Protein AF-A0A956F0C4-F1 (afdb_monomer_lite)

pLDDT: mean 91.82, std 9.09, range [53.78, 98.38]

Sequence (147 aa):
MTTYQSTLAEDAAADLKSLSEANLAYAAAFPGDLPTRQPVHTIYGGAQLFKAETGQRLGQLALRALDDFGPDAFSFARAVGMEGAQELPTTLDTQAPLVARFKADPKAFEGEHRAAWLALTVYERVRAKLEREAVEDMRIDFEDGFG

Secondary structure (DSSP, 8-state):
-PPP---HHHHTHHHHHHHHHHHHHHHHH---S-SSPPPS-EEEEEGGG--TTHHHHHHHHHHHHHHHH-SSHHHHHHHTT-TTGGGS--SHHHHHHHHHHHHH-HHHHHHH-HHHHHHHHHHHHHHHHHHHHS-SEEEEESSTT--

Radius of gyration: 26.47 Å; chains: 1; bounding box: 70×63×54 Å

Structure (mmCIF, N/CA/C/O backbone):
data_AF-A0A956F0C4-F1
#
_entry.id   AF-A0A956F0C4-F1
#
loop_
_atom_site.group_PDB
_atom_site.id
_atom_site.type_symbol
_atom_site.label_atom_id
_atom_site.label_alt_id
_atom_site.label_comp_id
_atom_site.label_asym_id
_atom_site.label_entity_id
_atom_site.label_seq_id
_atom_site.pdbx_PDB_ins_code
_atom_site.Cartn_x
_atom_site.Cartn_y
_atom_site.Cartn_z
_atom_site.occupancy
_atom_site.B_iso_or_equiv
_atom_site.auth_seq_id
_atom_site.auth_comp_id
_atom_site.auth_asym_id
_atom_site.auth_atom_id
_atom_site.pdbx_PDB_model_num
ATOM 1 N N . MET A 1 1 ? 48.517 40.578 -18.035 1.00 55.22 1 MET A N 1
ATOM 2 C CA . MET A 1 1 ? 47.552 39.636 -17.435 1.00 55.22 1 MET A CA 1
ATOM 3 C C . MET A 1 1 ? 47.156 38.685 -18.554 1.00 55.22 1 MET A C 1
ATOM 5 O O . MET A 1 1 ? 46.552 39.144 -19.511 1.00 55.22 1 MET A O 1
ATOM 9 N N . THR A 1 2 ? 47.650 37.446 -18.542 1.00 59.12 2 THR A N 1
ATOM 10 C CA . THR A 1 2 ? 47.422 36.489 -19.640 1.00 59.12 2 THR A CA 1
ATOM 11 C C . THR A 1 2 ? 46.075 35.818 -19.430 1.00 59.12 2 THR A C 1
ATOM 13 O O . THR A 1 2 ? 45.870 35.163 -18.411 1.00 59.12 2 THR A O 1
ATOM 16 N N . THR A 1 3 ? 45.157 36.006 -20.370 1.00 65.31 3 THR A N 1
ATOM 17 C CA . THR A 1 3 ? 43.849 35.352 -20.351 1.00 65.31 3 THR A CA 1
ATOM 18 C C . THR A 1 3 ? 43.981 34.001 -21.042 1.00 65.31 3 THR A C 1
ATOM 20 O O . THR A 1 3 ? 44.350 33.950 -22.212 1.00 65.31 3 THR A O 1
ATOM 23 N N . TYR A 1 4 ? 43.703 32.910 -20.330 1.00 74.38 4 TYR A N 1
ATOM 24 C CA . TYR A 1 4 ? 43.587 31.588 -20.940 1.00 74.38 4 TYR A CA 1
ATOM 25 C C . TYR A 1 4 ? 42.173 31.419 -21.491 1.00 74.38 4 TYR A C 1
ATOM 27 O O . TYR A 1 4 ? 41.199 31.613 -20.763 1.00 74.38 4 TYR A O 1
ATOM 35 N N . GLN A 1 5 ? 42.067 31.069 -22.771 1.00 72.94 5 GLN A N 1
ATOM 36 C CA . GLN A 1 5 ? 40.820 30.609 -23.375 1.00 72.94 5 GLN A CA 1
ATOM 37 C C . GLN A 1 5 ? 40.896 29.095 -23.560 1.00 72.94 5 GLN A C 1
ATOM 39 O O . GLN A 1 5 ? 41.924 28.571 -23.981 1.00 72.94 5 GLN A O 1
ATOM 44 N N . SER A 1 6 ? 39.830 28.401 -23.170 1.00 80.12 6 SER A N 1
ATOM 45 C CA . SER A 1 6 ? 39.718 26.950 -23.318 1.00 80.12 6 SER A CA 1
ATOM 46 C C . SER A 1 6 ? 39.262 26.612 -24.733 1.00 80.12 6 SER A C 1
ATOM 48 O O . SER A 1 6 ? 38.230 27.122 -25.160 1.00 80.12 6 SER A O 1
ATOM 50 N N . THR A 1 7 ? 39.990 25.723 -25.409 1.00 84.62 7 THR A N 1
ATOM 51 C CA . THR A 1 7 ? 39.621 25.160 -26.722 1.00 84.62 7 THR A CA 1
ATOM 52 C C . THR A 1 7 ? 38.766 23.900 -26.601 1.00 84.62 7 THR A C 1
ATOM 54 O O . THR A 1 7 ? 38.296 23.372 -27.599 1.00 84.62 7 THR A O 1
ATOM 57 N N . LEU A 1 8 ? 38.504 23.419 -25.379 1.00 83.94 8 LEU A N 1
ATOM 58 C CA . LEU A 1 8 ? 37.848 22.130 -25.126 1.00 83.94 8 LEU A CA 1
ATOM 59 C C . LEU A 1 8 ? 36.499 21.977 -25.851 1.00 83.94 8 LEU A C 1
ATOM 61 O O . LEU A 1 8 ? 36.155 20.886 -26.292 1.00 83.94 8 LEU A O 1
ATOM 65 N N . ALA A 1 9 ? 35.730 23.062 -25.970 1.00 81.75 9 ALA A N 1
ATOM 66 C CA . ALA A 1 9 ? 34.444 23.045 -26.664 1.00 81.75 9 ALA A CA 1
ATOM 67 C C . ALA A 1 9 ? 34.592 22.917 -28.191 1.00 81.75 9 ALA A C 1
ATOM 69 O O . ALA A 1 9 ? 33.746 22.306 -28.839 1.00 81.75 9 ALA A O 1
ATOM 70 N N . GLU A 1 10 ? 35.657 23.485 -28.754 1.00 87.31 10 GLU A N 1
ATOM 71 C CA . GLU A 1 10 ? 35.972 23.425 -30.184 1.00 87.31 10 GLU A CA 1
ATOM 72 C C . GLU A 1 10 ? 36.560 22.056 -30.533 1.00 87.31 10 GLU A C 1
ATOM 74 O O . GLU A 1 10 ? 36.111 21.415 -31.482 1.00 87.31 10 GLU A O 1
ATOM 79 N N . ASP A 1 11 ? 37.482 21.569 -29.700 1.00 91.44 11 ASP A N 1
ATOM 80 C CA . ASP A 1 11 ? 38.131 20.267 -29.855 1.00 91.44 11 ASP A CA 1
ATOM 81 C C . ASP A 1 11 ? 37.117 19.112 -29.759 1.00 91.44 11 ASP A C 1
ATOM 83 O O . ASP A 1 11 ? 37.209 18.141 -30.505 1.00 91.44 11 ASP A O 1
ATOM 87 N N . ALA A 1 12 ? 36.100 19.238 -28.896 1.00 92.38 12 ALA A N 1
ATOM 88 C CA . ALA A 1 12 ? 35.050 18.232 -28.714 1.00 92.38 12 ALA A CA 1
ATOM 89 C C . ALA A 1 12 ? 33.817 18.429 -29.622 1.00 92.38 12 ALA A C 1
ATOM 91 O O . ALA A 1 12 ? 32.836 17.695 -29.490 1.00 92.38 12 ALA A O 1
ATOM 92 N N . ALA A 1 13 ? 33.811 19.409 -30.534 1.00 92.12 13 ALA A N 1
ATOM 93 C CA . ALA A 1 13 ? 32.606 19.780 -31.285 1.00 92.12 13 ALA A CA 1
ATOM 94 C C . ALA A 1 13 ? 32.040 18.630 -32.140 1.00 92.12 13 ALA A C 1
ATOM 96 O O . ALA A 1 13 ? 30.822 18.445 -32.216 1.00 92.12 13 ALA A O 1
ATOM 97 N N . ALA A 1 14 ? 32.915 17.837 -32.768 1.00 93.31 14 ALA A N 1
ATOM 98 C CA . ALA A 1 14 ? 32.509 16.682 -33.568 1.00 93.31 14 ALA A CA 1
ATOM 99 C C . ALA A 1 14 ? 31.898 15.570 -32.696 1.00 93.31 14 ALA A C 1
ATOM 101 O O . ALA A 1 14 ? 30.842 15.030 -33.039 1.00 93.31 14 ALA A O 1
ATOM 102 N N . ASP A 1 15 ? 32.508 15.293 -31.542 1.00 95.31 15 ASP A N 1
ATOM 103 C CA . ASP A 1 15 ? 32.025 14.291 -30.590 1.00 95.31 15 ASP A CA 1
ATOM 104 C C . ASP A 1 15 ? 30.684 14.706 -29.977 1.00 95.31 15 ASP A C 1
ATOM 106 O O . ASP A 1 15 ? 29.756 13.903 -29.908 1.00 95.31 15 ASP A O 1
ATOM 110 N N . LEU A 1 16 ? 30.530 15.983 -29.611 1.00 94.62 16 LEU A N 1
ATOM 111 C CA . LEU A 1 16 ? 29.271 16.533 -29.102 1.00 94.62 16 LEU A CA 1
ATOM 112 C C . LEU A 1 16 ? 28.151 16.467 -30.146 1.00 94.62 16 LEU A C 1
ATOM 114 O O . LEU A 1 16 ? 27.003 16.191 -29.793 1.00 94.62 16 LEU A O 1
ATOM 118 N N . LYS A 1 17 ? 28.466 16.674 -31.432 1.00 95.88 17 LYS A N 1
ATOM 119 C CA . LYS A 1 17 ? 27.498 16.507 -32.525 1.00 95.88 17 LYS A CA 1
ATOM 120 C C . LYS A 1 17 ? 27.058 15.049 -32.654 1.00 95.88 17 LYS A C 1
ATOM 122 O O . LYS A 1 17 ? 25.858 14.788 -32.672 1.00 95.88 17 LYS A O 1
ATOM 127 N N . SER A 1 18 ? 28.007 14.114 -32.681 1.00 97.06 18 SER A N 1
ATOM 128 C CA . SER A 1 18 ? 27.710 12.677 -32.743 1.00 97.06 18 SER A CA 1
ATOM 129 C C . SER A 1 18 ? 26.895 12.210 -31.531 1.00 97.06 18 SER A C 1
ATOM 131 O O . SER A 1 18 ? 25.936 11.455 -31.677 1.00 97.06 18 SER A O 1
ATOM 133 N N . LEU A 1 19 ? 27.245 12.679 -30.330 1.00 95.88 19 LEU A N 1
ATOM 134 C CA . LEU A 1 19 ? 26.519 12.372 -29.101 1.00 95.88 19 LEU A CA 1
ATOM 135 C C . LEU A 1 19 ? 25.100 12.952 -29.123 1.00 95.88 19 LEU A C 1
ATOM 137 O O . LEU A 1 19 ? 24.162 12.278 -28.711 1.00 95.88 19 LEU A O 1
ATOM 141 N N . SER A 1 20 ? 24.927 14.177 -29.623 1.00 96.62 20 SER A N 1
ATOM 142 C CA . SER A 1 20 ? 23.611 14.808 -29.770 1.00 96.62 20 SER A CA 1
ATOM 143 C C . SER A 1 20 ? 22.704 14.009 -30.709 1.00 96.62 20 SER A C 1
ATOM 145 O O . SER A 1 20 ? 21.564 13.712 -30.357 1.00 96.62 20 SER A O 1
ATOM 147 N N . GLU A 1 21 ? 23.219 13.582 -31.865 1.00 97.88 21 GLU A N 1
ATOM 148 C CA . GLU A 1 21 ? 22.478 12.745 -32.817 1.00 97.88 21 GLU A CA 1
ATOM 149 C C . GLU A 1 21 ? 22.067 11.400 -32.192 1.00 97.88 21 GLU A C 1
ATOM 151 O O . GLU A 1 21 ? 20.902 11.005 -32.289 1.00 97.88 21 GLU A O 1
ATOM 156 N N . ALA A 1 22 ? 22.986 10.734 -31.483 1.00 96.88 22 ALA A N 1
ATOM 157 C CA . ALA A 1 22 ? 22.701 9.488 -30.770 1.00 96.88 22 ALA A CA 1
ATOM 158 C C . ALA A 1 22 ? 21.668 9.675 -29.642 1.00 96.88 22 ALA A C 1
ATOM 160 O O . ALA A 1 22 ? 20.740 8.876 -29.517 1.00 96.88 22 ALA A O 1
ATOM 161 N N . ASN A 1 23 ? 21.779 10.751 -28.858 1.00 96.00 23 ASN A N 1
ATOM 162 C CA . ASN A 1 23 ? 20.840 11.067 -27.781 1.00 96.00 23 ASN A CA 1
ATOM 163 C C . ASN A 1 23 ? 19.438 11.378 -28.314 1.00 96.00 23 ASN A C 1
ATOM 165 O O . ASN A 1 23 ? 18.458 10.946 -27.715 1.00 96.00 23 ASN A O 1
ATOM 169 N N . LEU A 1 24 ? 19.324 12.092 -29.438 1.00 96.44 24 LEU A N 1
ATOM 170 C CA . LEU A 1 24 ? 18.033 12.365 -30.077 1.00 96.44 24 LEU A CA 1
ATOM 171 C C . LEU A 1 24 ? 17.383 11.080 -30.601 1.00 96.44 24 LEU A C 1
ATOM 173 O O . LEU A 1 24 ? 16.186 10.879 -30.400 1.00 96.44 24 LEU A O 1
ATOM 177 N N . ALA A 1 25 ? 18.164 10.191 -31.223 1.00 96.19 25 ALA A N 1
ATOM 178 C CA . ALA A 1 25 ? 17.671 8.888 -31.668 1.00 96.19 25 ALA A CA 1
ATOM 179 C C . ALA A 1 25 ? 17.212 8.019 -30.485 1.00 96.19 25 ALA A C 1
ATOM 181 O O . ALA A 1 25 ? 16.139 7.416 -30.538 1.00 96.19 25 ALA A O 1
ATOM 182 N N . TYR A 1 26 ? 17.985 8.005 -29.395 1.00 94.19 26 TYR A N 1
ATOM 183 C CA . TYR A 1 26 ? 17.619 7.317 -28.160 1.00 94.19 26 TYR A CA 1
ATOM 184 C C . TYR A 1 26 ? 16.339 7.895 -27.545 1.00 94.19 26 TYR A C 1
ATOM 186 O O . TYR A 1 26 ? 15.413 7.145 -27.259 1.00 94.19 26 TYR A O 1
ATOM 194 N N . ALA A 1 27 ? 16.238 9.218 -27.401 1.00 92.88 27 ALA A N 1
ATOM 195 C CA . ALA A 1 27 ? 15.063 9.879 -26.833 1.00 92.88 27 ALA A CA 1
ATOM 196 C C . ALA A 1 27 ? 13.793 9.649 -27.669 1.00 92.88 27 ALA A C 1
ATOM 198 O O . ALA A 1 27 ? 12.703 9.544 -27.116 1.00 92.88 27 ALA A O 1
ATOM 199 N N . ALA A 1 28 ? 13.921 9.531 -28.994 1.00 92.56 28 ALA A N 1
ATOM 200 C CA . ALA A 1 28 ? 12.800 9.184 -29.862 1.00 92.56 28 ALA A CA 1
ATOM 201 C C . ALA A 1 28 ? 12.326 7.731 -29.664 1.00 92.56 28 ALA A C 1
ATOM 203 O O . ALA A 1 28 ? 11.125 7.470 -29.710 1.00 92.56 28 ALA A O 1
ATOM 204 N N . ALA A 1 29 ? 13.252 6.792 -29.436 1.00 92.06 29 ALA A N 1
ATOM 205 C CA . ALA A 1 29 ? 12.932 5.387 -29.172 1.00 92.06 29 ALA A CA 1
ATOM 206 C C . ALA A 1 29 ? 12.435 5.146 -27.733 1.00 92.06 29 ALA A C 1
ATOM 208 O O . ALA A 1 29 ? 11.605 4.267 -27.505 1.00 92.06 29 ALA A O 1
ATOM 209 N N . PHE A 1 30 ? 12.919 5.943 -26.778 1.00 87.06 30 PHE A N 1
ATOM 210 C CA . PHE A 1 30 ? 12.620 5.854 -25.351 1.00 87.06 30 PHE A CA 1
ATOM 211 C C . PHE A 1 30 ? 12.161 7.227 -24.834 1.00 87.06 30 PHE A C 1
ATOM 213 O O . PHE A 1 30 ? 12.929 7.913 -24.155 1.00 87.06 30 PHE A O 1
ATOM 220 N N . PRO A 1 31 ? 10.914 7.647 -25.127 1.00 86.00 31 PRO A N 1
ATOM 221 C CA . PRO A 1 31 ? 10.397 8.985 -24.806 1.00 86.00 31 PRO A CA 1
ATOM 222 C C . PRO A 1 31 ? 10.222 9.267 -23.300 1.00 86.00 31 PRO A C 1
ATOM 224 O O . PRO A 1 31 ? 9.629 10.276 -22.924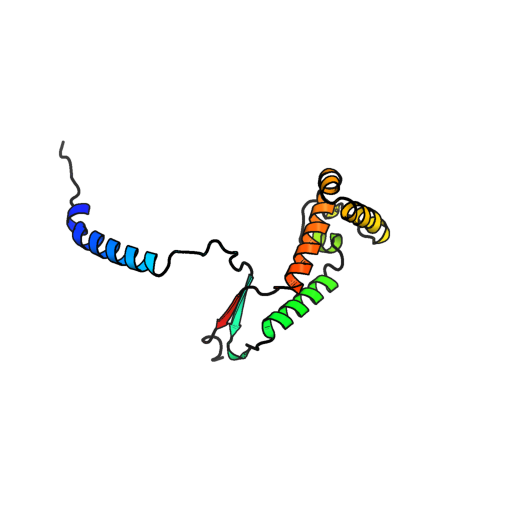 1.00 86.00 31 PRO A O 1
ATOM 227 N N . GLY A 1 32 ? 10.750 8.398 -22.437 1.00 82.38 32 GLY A N 1
ATOM 228 C CA . GLY A 1 32 ? 10.569 8.426 -20.994 1.00 82.38 32 GLY A CA 1
ATOM 229 C C . GLY A 1 32 ? 9.297 7.710 -20.553 1.00 82.38 32 GLY A C 1
ATOM 230 O O . GLY A 1 32 ? 8.654 6.991 -21.323 1.00 82.38 32 GLY A O 1
ATOM 231 N N . ASP A 1 33 ? 8.957 7.899 -19.283 1.00 80.81 33 ASP A N 1
ATOM 232 C CA . ASP A 1 33 ? 7.803 7.250 -18.679 1.00 80.81 33 ASP A CA 1
ATOM 233 C C . ASP A 1 33 ? 6.499 7.768 -19.286 1.00 80.81 33 ASP A C 1
ATOM 235 O O . ASP A 1 33 ? 6.290 8.969 -19.481 1.00 80.81 33 ASP A O 1
ATOM 239 N N . LEU A 1 34 ? 5.579 6.841 -19.547 1.00 79.25 34 LEU A N 1
ATOM 240 C CA . LEU A 1 34 ? 4.220 7.206 -19.917 1.00 79.25 34 LEU A CA 1
ATOM 241 C C . LEU A 1 34 ? 3.572 7.990 -18.764 1.00 79.25 34 LEU A C 1
ATOM 243 O O . LEU A 1 34 ? 3.762 7.623 -17.602 1.00 79.25 34 LEU A O 1
ATOM 247 N N . PRO A 1 35 ? 2.722 8.994 -19.059 1.00 81.88 35 PRO A N 1
ATOM 248 C CA . PRO A 1 35 ? 1.986 9.745 -18.037 1.00 81.88 35 PRO A CA 1
ATOM 249 C C . PRO A 1 35 ? 0.922 8.893 -17.325 1.00 81.88 35 PRO A C 1
ATOM 251 O O . PRO A 1 35 ? 0.221 9.371 -16.434 1.00 81.88 35 PRO A O 1
ATOM 254 N N . THR A 1 36 ? 0.751 7.639 -17.746 1.00 83.81 36 THR A N 1
ATOM 255 C CA . THR A 1 36 ? -0.100 6.664 -17.079 1.00 83.81 36 THR A CA 1
ATOM 256 C C . THR A 1 36 ? 0.503 6.240 -15.746 1.00 83.81 36 THR A C 1
ATOM 258 O O . THR A 1 36 ? 1.698 6.383 -15.497 1.00 83.81 36 THR A O 1
ATOM 261 N N . ARG A 1 37 ? -0.336 5.666 -14.882 1.00 82.62 37 ARG A N 1
ATOM 262 C CA . ARG A 1 37 ? 0.108 5.102 -13.609 1.00 82.62 37 ARG A CA 1
ATOM 263 C C . ARG A 1 37 ? 1.229 4.080 -13.843 1.00 82.62 37 ARG A C 1
ATOM 265 O O . ARG A 1 37 ? 1.026 3.117 -14.575 1.00 82.62 37 ARG A O 1
ATOM 272 N N . GLN A 1 38 ? 2.369 4.305 -13.199 1.00 85.12 38 GLN A N 1
ATOM 273 C CA . GLN A 1 38 ? 3.493 3.371 -13.169 1.00 85.12 38 GLN A CA 1
ATOM 274 C C . GLN A 1 38 ? 3.340 2.386 -12.001 1.00 85.12 38 GLN A C 1
ATOM 276 O O . GLN A 1 38 ? 2.729 2.748 -10.984 1.00 85.12 38 GLN A O 1
ATOM 281 N N . PRO A 1 39 ? 3.867 1.155 -12.128 1.00 86.12 39 PRO A N 1
ATOM 282 C CA . PRO A 1 39 ? 3.807 0.176 -11.060 1.00 86.12 39 PRO A CA 1
ATOM 283 C C . PRO A 1 39 ? 4.628 0.641 -9.855 1.00 86.12 39 PRO A C 1
ATOM 285 O O . PRO A 1 39 ? 5.807 0.963 -9.973 1.00 86.12 39 PRO A O 1
ATOM 288 N N . VAL A 1 40 ? 4.002 0.670 -8.681 1.00 86.81 40 VAL A N 1
ATOM 289 C CA . VAL A 1 40 ? 4.682 0.973 -7.409 1.00 86.81 40 VAL A CA 1
ATOM 290 C C . VAL A 1 40 ? 5.163 -0.312 -6.735 1.00 86.81 40 VAL A C 1
ATOM 292 O O . VAL A 1 40 ? 6.170 -0.312 -6.032 1.00 86.81 40 VAL A O 1
ATOM 295 N N . HIS A 1 41 ? 4.447 -1.418 -6.952 1.00 90.50 41 HIS A N 1
ATOM 296 C CA . HIS A 1 41 ? 4.772 -2.726 -6.396 1.00 90.50 41 HIS A CA 1
ATOM 297 C C . HIS A 1 41 ? 5.225 -3.677 -7.507 1.00 90.50 41 HIS A C 1
ATOM 299 O O . HIS A 1 41 ? 4.394 -4.230 -8.236 1.00 90.50 41 HIS A O 1
ATOM 305 N N . THR A 1 42 ? 6.539 -3.881 -7.596 1.00 91.12 42 THR A N 1
ATOM 306 C CA . THR A 1 42 ? 7.169 -4.840 -8.509 1.00 91.12 42 THR A CA 1
ATOM 307 C C . THR A 1 42 ? 7.692 -6.044 -7.732 1.00 91.12 42 THR A C 1
ATOM 309 O O . THR A 1 42 ? 8.407 -5.880 -6.743 1.00 91.12 42 THR A O 1
ATOM 312 N N . ILE A 1 43 ? 7.384 -7.253 -8.201 1.00 91.38 43 ILE A N 1
ATOM 313 C CA . ILE A 1 43 ? 7.910 -8.509 -7.652 1.00 91.38 43 ILE A CA 1
ATOM 314 C C . ILE A 1 43 ? 8.853 -9.145 -8.663 1.00 91.38 43 ILE A C 1
ATOM 316 O O . ILE A 1 43 ? 8.497 -9.298 -9.828 1.00 91.38 43 ILE A O 1
ATOM 320 N N . TYR A 1 44 ? 10.024 -9.563 -8.192 1.00 90.81 44 TYR A N 1
ATOM 321 C CA . TYR A 1 44 ? 10.949 -10.402 -8.946 1.00 90.81 44 TYR A CA 1
ATOM 322 C C . TYR A 1 44 ? 10.817 -11.850 -8.483 1.00 90.81 44 TYR A C 1
ATOM 324 O O . TYR A 1 44 ? 10.705 -12.113 -7.284 1.00 90.81 44 TYR A O 1
ATOM 332 N N . GLY A 1 45 ? 10.822 -12.789 -9.424 1.00 89.25 45 GLY A N 1
ATOM 333 C CA . GLY A 1 45 ? 10.831 -14.212 -9.107 1.00 89.25 45 GLY A CA 1
ATOM 334 C C . GLY A 1 45 ? 11.422 -15.053 -10.230 1.00 89.25 45 GLY A C 1
ATOM 335 O O . GLY A 1 45 ? 11.255 -14.726 -11.405 1.00 89.25 45 GLY A O 1
ATOM 336 N N . GLY A 1 46 ? 12.083 -16.150 -9.856 1.00 90.50 46 GLY A N 1
ATOM 337 C CA . GLY A 1 46 ? 12.702 -17.075 -10.801 1.00 90.50 46 GLY A CA 1
ATOM 338 C C . GLY A 1 46 ? 11.698 -17.715 -11.766 1.00 90.50 46 GLY A C 1
ATOM 339 O O . GLY A 1 46 ? 10.571 -18.066 -11.389 1.00 90.50 46 GLY A O 1
ATOM 340 N N . ALA A 1 47 ? 12.115 -17.905 -13.016 1.00 89.81 47 ALA A N 1
ATOM 341 C CA . ALA A 1 47 ? 11.307 -18.470 -14.096 1.00 89.81 47 ALA A CA 1
ATOM 342 C C . ALA A 1 47 ? 10.725 -19.855 -13.765 1.00 89.81 47 ALA A C 1
ATOM 344 O O . ALA A 1 47 ? 9.591 -20.156 -14.135 1.00 89.81 47 ALA A O 1
ATOM 345 N N . GLN A 1 48 ? 11.449 -20.674 -13.003 1.00 89.56 48 GLN A N 1
ATOM 346 C CA . GLN A 1 48 ? 11.028 -21.994 -12.523 1.00 89.56 48 GLN A CA 1
ATOM 347 C C . GLN A 1 48 ? 9.849 -21.951 -11.537 1.00 89.56 48 GLN A C 1
ATOM 349 O O . GLN A 1 48 ? 9.146 -22.949 -11.371 1.00 89.56 48 GLN A O 1
ATOM 354 N N . LEU A 1 49 ? 9.629 -20.814 -10.869 1.00 87.94 49 LEU A N 1
ATOM 355 C CA . LEU A 1 49 ? 8.543 -20.623 -9.903 1.00 87.94 49 LEU A CA 1
ATOM 356 C C . LEU A 1 49 ? 7.317 -19.942 -10.518 1.00 87.94 49 LEU A C 1
ATOM 358 O O . LEU A 1 49 ? 6.241 -19.946 -9.909 1.00 87.94 49 LEU A O 1
ATOM 362 N N . PHE A 1 50 ? 7.459 -19.356 -11.709 1.00 90.31 50 PHE A N 1
ATOM 363 C CA . PHE A 1 50 ? 6.383 -18.624 -12.358 1.00 90.31 50 PHE A CA 1
ATOM 364 C C . PHE A 1 50 ? 5.222 -19.551 -12.748 1.00 90.31 50 PHE A C 1
ATOM 366 O O . PHE A 1 50 ? 5.392 -20.620 -13.336 1.00 90.31 50 PHE A O 1
ATOM 373 N N . LYS A 1 51 ? 4.007 -19.102 -12.430 1.00 92.88 51 LYS A N 1
ATOM 374 C CA . LYS A 1 51 ? 2.738 -19.679 -12.874 1.00 92.88 51 LYS A CA 1
ATOM 375 C C . LYS A 1 51 ? 1.816 -18.536 -13.272 1.00 92.88 51 LYS A C 1
ATOM 377 O O . LYS A 1 51 ? 1.909 -17.444 -12.709 1.00 92.88 51 LYS A O 1
ATOM 382 N N . ALA A 1 52 ? 0.888 -18.801 -14.189 1.00 92.44 52 ALA A N 1
ATOM 383 C CA . ALA A 1 52 ? -0.076 -17.796 -14.638 1.00 92.44 52 ALA A CA 1
ATOM 384 C C . ALA A 1 52 ? -0.887 -17.206 -13.465 1.00 92.44 52 ALA A C 1
ATOM 386 O O . ALA A 1 52 ? -1.236 -16.029 -13.476 1.00 92.44 52 ALA A O 1
ATOM 387 N N . GLU A 1 53 ? -1.128 -17.994 -12.413 1.00 93.94 53 GLU A N 1
ATOM 388 C CA . GLU A 1 53 ? -1.907 -17.590 -11.240 1.00 93.94 53 GLU A CA 1
ATOM 389 C C . GLU A 1 53 ? -1.065 -16.976 -10.107 1.00 93.94 53 GLU A C 1
ATOM 391 O O . GLU A 1 53 ? -1.617 -16.666 -9.048 1.00 93.94 53 GLU A O 1
ATOM 396 N N . THR A 1 54 ? 0.256 -16.809 -10.269 1.00 92.69 54 THR A N 1
ATOM 397 C CA . THR A 1 54 ? 1.141 -16.338 -9.184 1.00 92.69 54 THR A CA 1
ATOM 398 C C . THR A 1 54 ? 0.673 -15.001 -8.604 1.00 92.69 54 THR A C 1
ATOM 400 O O . THR A 1 54 ? 0.540 -14.890 -7.385 1.00 92.69 54 THR A O 1
ATOM 403 N N . GLY A 1 55 ? 0.319 -14.024 -9.448 1.00 92.69 55 GLY A N 1
ATOM 404 C CA . GLY A 1 55 ? -0.192 -12.726 -8.986 1.00 92.69 55 GLY A CA 1
ATOM 405 C C . GLY A 1 55 ? -1.470 -12.849 -8.147 1.00 92.69 55 GLY A C 1
ATOM 406 O O . GLY A 1 55 ? -1.559 -12.278 -7.060 1.00 92.69 55 GLY A O 1
ATOM 407 N N . GLN A 1 56 ? -2.430 -13.671 -8.590 1.00 93.00 56 GLN A N 1
ATOM 408 C CA . GLN A 1 56 ? -3.672 -13.916 -7.846 1.00 93.00 56 GLN A CA 1
ATOM 409 C C . GLN A 1 56 ? -3.397 -14.577 -6.488 1.00 93.00 56 GLN A C 1
ATOM 411 O O . GLN A 1 56 ? -3.974 -14.184 -5.473 1.00 93.00 56 GLN A O 1
ATOM 416 N N . ARG A 1 57 ? -2.507 -15.575 -6.448 1.00 94.62 57 ARG A N 1
ATOM 417 C CA . ARG A 1 57 ? -2.151 -16.285 -5.208 1.00 94.62 57 ARG A CA 1
ATOM 418 C C . ARG A 1 57 ? -1.461 -15.374 -4.201 1.00 94.62 57 ARG A C 1
ATOM 420 O O . ARG A 1 57 ? -1.762 -15.464 -3.012 1.00 94.62 57 ARG A O 1
ATOM 427 N N . LEU A 1 58 ? -0.574 -14.496 -4.667 1.00 95.62 58 LEU A N 1
ATOM 428 C CA . LEU A 1 58 ? 0.078 -13.496 -3.822 1.00 95.62 58 LEU A CA 1
ATOM 429 C C . LEU A 1 58 ? -0.940 -12.498 -3.263 1.00 95.62 58 LEU A C 1
ATOM 431 O O . LEU A 1 58 ? -0.909 -12.221 -2.067 1.00 95.62 58 LEU A O 1
ATOM 435 N N . GLY A 1 59 ? -1.910 -12.054 -4.070 1.00 96.12 59 GLY A N 1
ATOM 436 C CA . GLY A 1 59 ? -3.014 -11.219 -3.586 1.00 96.12 59 GLY A CA 1
ATOM 437 C C . GLY A 1 59 ? -3.856 -11.896 -2.503 1.00 96.12 59 GLY A C 1
ATOM 438 O O . GLY A 1 59 ? -4.113 -11.306 -1.457 1.00 96.12 59 GLY A O 1
ATOM 439 N N . GLN A 1 60 ? -4.211 -13.171 -2.687 1.00 97.56 60 GLN A N 1
ATOM 440 C CA . GLN A 1 60 ? -4.926 -13.947 -1.664 1.00 97.56 60 GLN A CA 1
ATOM 441 C C . GLN A 1 60 ? -4.114 -14.110 -0.374 1.00 97.56 60 GLN A C 1
ATOM 443 O O . GLN A 1 60 ? -4.681 -14.084 0.716 1.00 97.56 60 GLN A O 1
ATOM 448 N N . LEU A 1 61 ? -2.796 -14.302 -0.480 1.00 97.38 61 LEU A N 1
ATOM 449 C CA . LEU A 1 61 ? -1.922 -14.385 0.688 1.00 97.38 61 LEU A CA 1
ATOM 450 C C . LEU A 1 61 ? -1.841 -13.042 1.422 1.00 97.38 61 LEU A C 1
ATOM 452 O O . LEU A 1 61 ? -1.929 -13.024 2.645 1.00 97.38 61 LEU A O 1
ATOM 456 N N . ALA A 1 62 ? -1.736 -11.936 0.684 1.00 97.25 62 ALA A N 1
ATOM 457 C CA . ALA A 1 62 ? -1.722 -10.594 1.253 1.00 97.25 62 ALA A CA 1
ATOM 458 C C . ALA A 1 62 ? -3.047 -10.248 1.950 1.00 97.25 62 ALA A C 1
ATOM 460 O O . ALA A 1 62 ? -3.028 -9.684 3.039 1.00 97.25 62 ALA A O 1
ATOM 461 N N . LEU A 1 63 ? -4.190 -10.631 1.370 1.00 98.25 63 LEU A N 1
ATOM 462 C CA . LEU A 1 63 ? -5.500 -10.459 2.005 1.00 98.25 63 LEU A CA 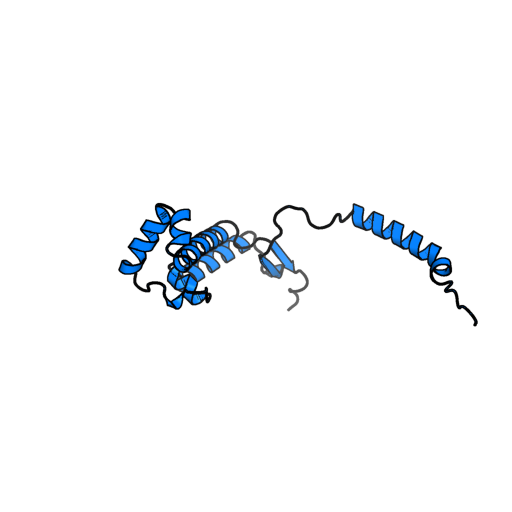1
ATOM 463 C C . LEU A 1 63 ? -5.620 -11.261 3.301 1.00 98.25 63 LEU A C 1
ATOM 465 O O . LEU A 1 63 ? -6.061 -10.708 4.299 1.00 98.25 63 LEU A O 1
ATOM 469 N N . ARG A 1 64 ? -5.161 -12.521 3.318 1.00 98.38 64 ARG A N 1
ATOM 470 C CA . ARG A 1 64 ? -5.120 -13.316 4.556 1.00 98.38 64 ARG A CA 1
ATOM 471 C C . ARG A 1 64 ? -4.254 -12.655 5.626 1.00 98.38 64 ARG A C 1
ATOM 473 O O . ARG A 1 64 ? -4.694 -12.527 6.756 1.00 98.38 64 ARG A O 1
ATOM 480 N N . ALA A 1 65 ? -3.066 -12.173 5.259 1.00 97.38 65 ALA A N 1
ATOM 481 C CA . ALA A 1 65 ? -2.208 -11.452 6.195 1.00 97.38 65 ALA A CA 1
ATOM 482 C C . ALA A 1 65 ? -2.880 -10.169 6.722 1.00 97.38 65 ALA A C 1
ATOM 484 O O . ALA A 1 65 ? -2.771 -9.859 7.905 1.00 97.38 65 ALA A O 1
ATOM 485 N N . LEU A 1 66 ? -3.600 -9.433 5.868 1.00 98.12 66 LEU A N 1
ATOM 486 C CA . LEU A 1 66 ? -4.372 -8.270 6.301 1.00 98.12 66 LEU A CA 1
ATOM 487 C C . LEU A 1 66 ? -5.486 -8.669 7.276 1.00 98.12 66 LEU A C 1
ATOM 489 O O . LEU A 1 66 ? -5.622 -8.029 8.309 1.00 98.12 66 LEU A O 1
ATOM 493 N N . ASP A 1 67 ? -6.241 -9.727 6.985 1.00 97.75 67 ASP A N 1
ATOM 494 C CA . ASP A 1 67 ? -7.315 -10.209 7.857 1.00 97.75 67 ASP A CA 1
ATOM 495 C C . ASP A 1 67 ? -6.771 -10.711 9.215 1.00 97.75 67 ASP A C 1
ATOM 497 O O . ASP A 1 67 ? -7.375 -10.439 10.251 1.00 97.75 67 ASP A O 1
ATOM 501 N N . ASP A 1 68 ? -5.612 -11.379 9.231 1.00 97.25 68 ASP A N 1
ATOM 502 C CA . ASP A 1 68 ? -4.998 -11.929 10.448 1.00 97.25 68 ASP A CA 1
ATOM 503 C C . ASP A 1 68 ? -4.405 -10.840 11.361 1.00 97.25 68 ASP A C 1
ATOM 505 O O . ASP A 1 68 ? -4.511 -10.922 12.587 1.00 97.25 68 ASP A O 1
ATOM 509 N N . PHE A 1 69 ? -3.766 -9.817 10.780 1.00 96.12 69 PHE A N 1
ATOM 510 C CA . PHE A 1 69 ? -2.973 -8.833 11.535 1.00 96.12 69 PHE A CA 1
ATOM 511 C C . PHE A 1 69 ? -3.563 -7.416 11.559 1.00 96.12 69 PHE A C 1
ATOM 513 O O . PHE A 1 69 ? -3.160 -6.589 12.376 1.00 96.12 69 PHE A O 1
ATOM 520 N N . GLY A 1 70 ? -4.526 -7.122 10.692 1.00 96.38 70 GLY A N 1
ATOM 521 C CA . GLY A 1 70 ? -5.240 -5.850 10.618 1.00 96.38 70 GLY A CA 1
ATOM 522 C C . GLY A 1 70 ? -6.710 -6.049 10.245 1.00 96.38 70 GLY A C 1
ATOM 523 O O . GLY A 1 70 ? -7.143 -5.458 9.260 1.00 96.38 70 GLY A O 1
ATOM 524 N N . PRO A 1 71 ? -7.482 -6.852 11.005 1.00 96.12 71 PRO A N 1
ATOM 525 C CA . PRO A 1 71 ? -8.850 -7.243 10.639 1.00 96.12 71 PRO A CA 1
ATOM 526 C C . PRO A 1 71 ? -9.800 -6.050 10.452 1.00 96.12 71 PRO A C 1
ATOM 528 O O . PRO A 1 71 ? -10.748 -6.107 9.665 1.00 96.12 71 PRO A O 1
ATOM 531 N N . ASP A 1 72 ? -9.536 -4.944 11.145 1.00 97.12 72 ASP A N 1
ATOM 532 C CA . ASP A 1 72 ? -10.270 -3.687 11.049 1.00 97.12 72 ASP A CA 1
ATOM 533 C C . ASP A 1 72 ? -9.330 -2.498 10.814 1.00 97.12 72 ASP A C 1
ATOM 535 O O . ASP A 1 72 ? -8.130 -2.551 11.097 1.00 97.12 72 ASP A O 1
ATOM 539 N N . ALA A 1 73 ? -9.902 -1.391 10.337 1.00 98.00 73 ALA A N 1
ATOM 540 C CA . ALA A 1 73 ? -9.155 -0.194 9.967 1.00 98.00 73 ALA A CA 1
ATOM 541 C C . ALA A 1 73 ? -8.307 0.389 11.106 1.00 98.00 73 ALA A C 1
ATOM 543 O O . ALA A 1 73 ? -7.235 0.934 10.847 1.00 98.00 73 ALA A O 1
ATOM 544 N N . PHE A 1 74 ? -8.757 0.295 12.360 1.00 98.19 74 PHE A N 1
ATOM 545 C CA . PHE A 1 74 ? -8.038 0.895 13.483 1.00 98.19 74 PHE A CA 1
ATOM 546 C C . PHE A 1 74 ? -6.936 -0.032 13.997 1.00 98.19 74 PHE A C 1
ATOM 548 O O . PHE A 1 74 ? -5.858 0.445 14.350 1.00 98.19 74 PHE A O 1
ATOM 555 N N . SER A 1 75 ? -7.154 -1.350 13.979 1.00 97.69 75 SER A N 1
ATOM 556 C CA . SER A 1 75 ? -6.091 -2.336 14.221 1.00 97.69 75 SER A CA 1
ATOM 557 C C . SER A 1 75 ? -5.006 -2.258 13.153 1.00 97.69 75 SER A C 1
ATOM 559 O O . SER A 1 75 ? -3.828 -2.165 13.497 1.00 97.69 75 SER A O 1
ATOM 561 N N . PHE A 1 76 ? -5.396 -2.171 11.879 1.00 98.31 76 PHE A N 1
ATOM 562 C CA . PHE A 1 76 ? -4.479 -1.916 10.771 1.00 98.31 76 PHE A CA 1
ATOM 563 C C . PHE A 1 76 ? -3.680 -0.620 10.979 1.00 98.31 76 PHE A C 1
ATOM 565 O O . PHE A 1 76 ? -2.453 -0.643 10.916 1.00 98.31 76 PHE A O 1
ATOM 572 N N . ALA A 1 77 ? -4.351 0.494 11.296 1.00 98.25 77 ALA A N 1
ATOM 573 C CA . ALA A 1 77 ? -3.692 1.785 11.493 1.00 98.25 77 ALA A CA 1
ATOM 574 C C . ALA A 1 77 ? -2.641 1.755 12.611 1.00 98.25 77 ALA A C 1
ATOM 576 O O . ALA A 1 77 ? -1.575 2.357 12.471 1.00 98.25 77 ALA A O 1
ATOM 577 N N . ARG A 1 78 ? -2.907 1.024 13.701 1.00 97.62 78 ARG A N 1
ATOM 578 C CA . ARG A 1 78 ? -1.919 0.801 14.766 1.00 97.62 78 ARG A CA 1
ATOM 579 C C . ARG A 1 78 ? -0.758 -0.069 14.289 1.00 97.62 78 ARG A C 1
ATOM 581 O O . ARG A 1 78 ? 0.387 0.283 14.554 1.00 97.62 78 ARG A O 1
ATOM 588 N N . ALA A 1 79 ? -1.040 -1.161 13.577 1.00 96.94 79 ALA A N 1
ATOM 589 C CA . ALA A 1 79 ? -0.024 -2.095 13.090 1.00 96.94 79 ALA A CA 1
ATOM 590 C C . ALA A 1 79 ? 0.978 -1.435 12.126 1.00 96.94 79 ALA A C 1
ATOM 592 O O . ALA A 1 79 ? 2.170 -1.721 12.193 1.00 96.94 79 ALA A O 1
ATOM 593 N N . VAL A 1 80 ? 0.511 -0.519 11.271 1.00 96.38 80 VAL A N 1
ATOM 594 C CA . VAL A 1 80 ? 1.364 0.224 10.324 1.00 96.38 80 VAL A CA 1
ATOM 595 C C . VAL A 1 80 ? 1.888 1.561 10.870 1.00 96.38 80 VAL A C 1
ATOM 597 O O . VAL A 1 80 ? 2.559 2.292 10.147 1.00 96.38 80 VAL A O 1
ATOM 600 N N . GLY A 1 81 ? 1.600 1.895 12.133 1.00 97.06 81 GLY A N 1
ATOM 601 C CA . GLY A 1 81 ? 2.141 3.085 12.798 1.00 97.06 81 GLY A CA 1
ATOM 602 C C . GLY A 1 81 ? 1.596 4.421 12.280 1.00 97.06 81 GLY A C 1
ATOM 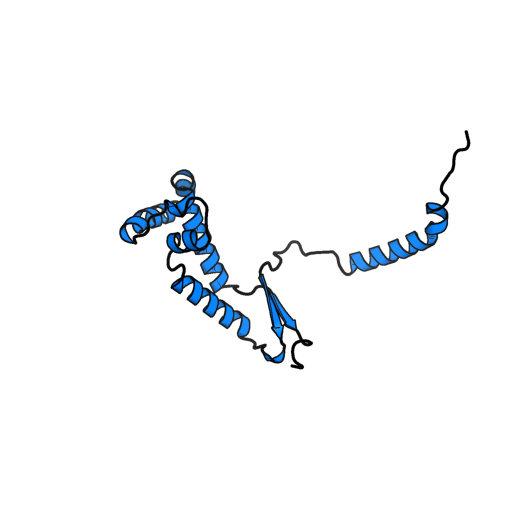603 O O . GLY A 1 81 ? 2.338 5.399 12.216 1.00 97.06 81 GLY A O 1
ATOM 604 N N . MET A 1 82 ? 0.316 4.485 11.901 1.00 97.50 82 MET A N 1
ATOM 605 C CA . MET A 1 82 ? -0.312 5.732 11.449 1.00 97.50 82 MET A CA 1
ATOM 606 C C . MET A 1 82 ? -0.402 6.767 12.580 1.00 97.50 82 MET A C 1
ATOM 608 O O . MET A 1 82 ? -0.657 6.439 13.741 1.00 97.50 82 MET A O 1
ATOM 612 N N . GLU A 1 83 ? -0.236 8.042 12.231 1.00 95.62 83 GLU A N 1
ATOM 613 C CA . GLU A 1 83 ? -0.343 9.154 13.177 1.00 95.62 83 GLU A CA 1
ATOM 614 C C . GLU A 1 83 ? -1.732 9.197 13.842 1.00 95.62 83 GLU A C 1
ATOM 616 O O . GLU A 1 83 ? -2.762 9.052 13.180 1.00 95.62 83 GLU A O 1
ATOM 621 N N . GLY A 1 84 ? -1.760 9.353 15.170 1.00 96.25 84 GLY A N 1
ATOM 622 C CA . GLY A 1 84 ? -2.993 9.348 15.968 1.00 96.25 84 GLY A CA 1
ATOM 623 C C . GLY A 1 84 ? -3.641 7.969 16.162 1.00 96.25 84 GLY A C 1
ATOM 624 O O . GLY A 1 84 ? -4.654 7.868 16.849 1.00 96.25 84 GLY A O 1
ATOM 625 N N . ALA A 1 85 ? -3.073 6.881 15.621 1.00 96.69 85 ALA A N 1
ATOM 626 C CA . ALA A 1 85 ? -3.693 5.553 15.698 1.00 96.69 85 ALA A CA 1
ATOM 627 C C . ALA A 1 85 ? -3.820 4.994 17.127 1.00 96.69 85 ALA A C 1
ATOM 629 O O . ALA A 1 85 ? -4.692 4.165 17.388 1.00 96.69 85 ALA A O 1
ATOM 630 N N . GLN A 1 86 ? -2.973 5.449 18.055 1.00 96.44 86 GLN A N 1
ATOM 631 C CA . GLN A 1 86 ? -3.003 5.007 19.455 1.00 96.44 86 GLN A CA 1
ATOM 632 C C . GLN A 1 86 ? -4.210 5.548 20.231 1.00 96.44 86 GLN A C 1
ATOM 634 O O . GLN A 1 86 ? -4.592 4.973 21.245 1.00 96.44 86 GLN A O 1
ATOM 639 N N . GLU A 1 87 ? -4.828 6.623 19.742 1.00 95.56 87 GLU A N 1
ATOM 640 C CA . GLU A 1 87 ? -6.030 7.225 20.330 1.00 95.56 87 GLU A CA 1
ATOM 641 C C . GLU A 1 87 ? -7.318 6.612 19.757 1.00 95.56 87 GLU A C 1
ATOM 643 O O . GLU A 1 87 ? -8.417 6.884 20.245 1.00 95.56 87 GLU A O 1
ATOM 648 N N . LEU A 1 88 ? -7.204 5.780 18.713 1.00 96.94 88 LEU A N 1
ATOM 649 C CA . LEU A 1 88 ? -8.355 5.168 18.061 1.00 96.94 88 LEU A CA 1
ATOM 650 C C . LEU A 1 88 ? -8.951 4.040 18.909 1.00 96.94 88 LEU A C 1
ATOM 652 O O . LEU A 1 88 ? -8.207 3.265 19.519 1.00 96.94 88 LEU A O 1
ATOM 656 N N . PRO A 1 89 ? -10.285 3.863 18.881 1.00 96.88 89 PRO A N 1
ATOM 657 C CA . PRO A 1 89 ? -10.928 2.825 19.668 1.00 96.88 89 PRO A CA 1
ATOM 658 C C . PRO A 1 89 ? -10.444 1.408 19.321 1.00 96.88 89 PRO A C 1
ATOM 660 O O . PRO A 1 89 ? -10.098 1.082 18.178 1.00 96.88 89 PRO A O 1
ATOM 663 N N . THR A 1 90 ? -10.427 0.540 20.330 1.00 96.06 90 THR A N 1
ATOM 664 C CA . THR A 1 90 ? -9.898 -0.831 20.239 1.00 96.06 90 THR A CA 1
ATOM 665 C C . THR A 1 90 ? -10.982 -1.907 20.268 1.00 96.06 90 THR A C 1
ATOM 667 O O . THR A 1 90 ? -10.683 -3.060 19.978 1.00 96.06 90 THR A O 1
ATOM 670 N N . THR A 1 91 ? -12.230 -1.558 20.594 1.00 95.25 91 THR A N 1
ATOM 671 C CA . THR A 1 91 ? -13.348 -2.510 20.690 1.00 95.25 91 THR A CA 1
ATOM 672 C C . THR A 1 91 ? -14.405 -2.229 19.631 1.00 95.25 91 THR A C 1
ATOM 674 O O . THR A 1 91 ? -14.754 -1.076 19.396 1.00 95.25 91 THR A O 1
ATOM 677 N N . LEU A 1 92 ? -14.973 -3.271 19.019 1.00 91.06 92 LEU A N 1
ATOM 678 C CA . LEU A 1 92 ? -15.940 -3.123 17.920 1.00 91.06 92 LEU A CA 1
ATOM 679 C C . LEU A 1 92 ? -17.126 -2.206 18.268 1.00 91.06 92 LEU A C 1
ATOM 681 O O . LEU A 1 92 ? -17.512 -1.372 17.451 1.00 91.06 92 LEU A O 1
ATOM 685 N N . ASP A 1 93 ? -17.64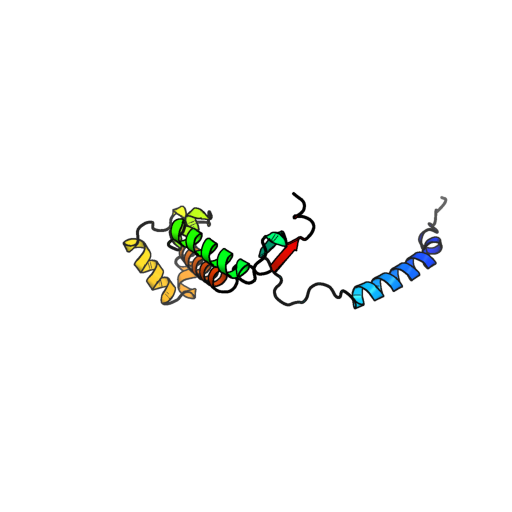1 -2.291 19.496 1.00 94.69 93 ASP A N 1
ATOM 686 C CA . ASP A 1 93 ? -18.763 -1.464 19.962 1.00 94.69 93 ASP A CA 1
ATOM 687 C C . ASP A 1 93 ? -18.444 0.035 19.937 1.00 94.69 93 ASP A C 1
ATOM 689 O O . ASP A 1 93 ? -19.298 0.858 19.614 1.00 94.69 93 ASP A O 1
ATOM 693 N N . THR A 1 94 ? -17.198 0.400 20.245 1.00 95.25 94 THR A N 1
ATOM 694 C CA . THR A 1 94 ? -16.749 1.800 20.245 1.00 95.25 94 THR A CA 1
ATOM 695 C C . THR A 1 94 ? -16.308 2.269 18.860 1.00 95.25 94 THR A C 1
ATOM 697 O O . THR A 1 94 ? -16.339 3.465 18.571 1.00 95.25 94 THR A O 1
ATOM 700 N N . GLN A 1 95 ? -15.956 1.340 17.969 1.00 96.50 95 GLN A N 1
ATOM 701 C CA . GLN A 1 95 ? -15.641 1.633 16.573 1.00 96.50 95 GLN A CA 1
ATOM 702 C C . GLN A 1 95 ? -16.895 1.873 15.728 1.00 96.50 95 GLN A C 1
ATOM 704 O O . GLN A 1 95 ? -16.901 2.765 14.877 1.00 96.50 95 GLN A O 1
ATOM 709 N N . ALA A 1 96 ? -17.959 1.098 15.954 1.00 96.69 96 ALA A N 1
ATOM 710 C CA . ALA A 1 96 ? -19.147 1.082 15.102 1.00 96.69 96 ALA A CA 1
ATOM 711 C C . ALA A 1 96 ? -19.775 2.473 14.855 1.00 96.69 96 ALA A C 1
ATOM 713 O O . ALA A 1 96 ? -20.087 2.766 13.696 1.00 96.69 96 ALA A O 1
ATOM 714 N N . PRO A 1 97 ? -19.902 3.376 15.851 1.00 97.06 97 PRO A N 1
ATOM 715 C CA . PRO A 1 97 ? -20.421 4.724 15.620 1.00 97.06 97 PRO A CA 1
ATOM 716 C C . PRO A 1 97 ? -19.531 5.570 14.702 1.00 97.06 97 PRO A C 1
ATOM 718 O O . PRO A 1 97 ? -20.048 6.282 13.842 1.00 97.06 97 PRO A O 1
ATOM 721 N N . LEU A 1 98 ? -18.202 5.469 14.834 1.00 97.00 98 LEU A N 1
ATOM 722 C CA . LEU A 1 98 ? -17.253 6.186 13.973 1.00 97.00 98 LEU A CA 1
ATOM 723 C C . LEU A 1 98 ? -17.317 5.668 12.536 1.00 97.00 98 LEU A C 1
ATOM 725 O O . LEU A 1 98 ? -17.361 6.458 11.597 1.00 97.00 98 LEU A O 1
ATOM 729 N N . VAL A 1 99 ? -17.390 4.345 12.365 1.00 97.56 99 VAL A N 1
ATOM 730 C CA . VAL A 1 99 ? -17.549 3.715 11.046 1.00 97.56 99 VAL A CA 1
ATOM 731 C C . VAL A 1 99 ? -18.866 4.147 10.397 1.00 97.56 99 VAL A C 1
ATOM 733 O O . VAL A 1 99 ? -18.893 4.481 9.213 1.00 97.56 99 VAL A O 1
ATOM 736 N N . ALA A 1 100 ? -19.964 4.172 11.157 1.00 97.75 100 ALA A N 1
ATOM 737 C CA . ALA A 1 100 ? -21.261 4.625 10.663 1.00 97.75 100 ALA A CA 1
ATOM 738 C C . ALA A 1 100 ? -21.244 6.115 10.282 1.00 97.75 100 ALA A C 1
ATOM 740 O O . ALA A 1 100 ? -21.738 6.478 9.213 1.00 97.75 100 ALA A O 1
ATOM 741 N N . ARG A 1 101 ? -20.628 6.971 11.112 1.00 97.50 101 ARG A N 1
ATOM 742 C CA . ARG A 1 101 ? -20.474 8.406 10.833 1.00 97.50 101 ARG A CA 1
ATOM 743 C C . ARG A 1 101 ? -19.645 8.650 9.572 1.00 97.50 101 ARG A C 1
ATOM 745 O O . ARG A 1 101 ? -20.074 9.437 8.730 1.00 97.50 101 ARG A O 1
ATOM 752 N N . PHE A 1 102 ? -18.520 7.949 9.421 1.00 97.88 102 PHE A N 1
ATOM 753 C CA . PHE A 1 102 ? -17.680 8.002 8.224 1.00 97.88 102 PHE A CA 1
ATOM 754 C C . PHE A 1 102 ? -18.466 7.633 6.964 1.00 97.88 102 PHE A C 1
ATOM 756 O O . PHE A 1 102 ? -18.439 8.380 5.994 1.00 97.88 102 PHE A O 1
ATOM 763 N N . LYS A 1 103 ? -19.220 6.526 6.988 1.00 97.12 103 LYS A N 1
ATOM 764 C CA . LYS A 1 103 ? -20.029 6.083 5.838 1.00 97.12 103 LYS A CA 1
ATOM 765 C C . LYS A 1 103 ? -21.122 7.079 5.449 1.00 97.12 103 LYS A C 1
ATOM 767 O O . LYS A 1 103 ? -21.468 7.156 4.274 1.00 97.12 103 LYS A O 1
ATOM 772 N N . ALA A 1 104 ? -21.680 7.808 6.415 1.00 97.81 104 ALA A N 1
ATOM 773 C CA . ALA A 1 104 ? -22.733 8.785 6.158 1.00 97.81 104 ALA A CA 1
ATOM 774 C C . ALA A 1 104 ? -22.213 10.038 5.433 1.00 97.81 104 ALA A C 1
ATOM 776 O O . ALA A 1 104 ? -22.880 10.531 4.528 1.00 97.81 104 ALA A O 1
ATOM 777 N N . ASP A 1 105 ? -21.041 10.551 5.822 1.00 97.31 105 ASP A N 1
ATOM 778 C CA . ASP A 1 105 ? -20.401 11.698 5.167 1.00 97.31 105 ASP A CA 1
ATOM 779 C C . ASP A 1 105 ? -18.876 11.685 5.396 1.00 97.31 105 ASP A C 1
ATOM 781 O O . ASP A 1 105 ? -18.387 12.262 6.376 1.00 97.31 105 ASP A O 1
ATOM 785 N N . PRO A 1 106 ? -18.099 11.056 4.493 1.00 94.31 106 PRO A N 1
ATOM 786 C CA . PRO A 1 106 ? -16.651 10.957 4.645 1.00 94.31 106 PRO A CA 1
ATOM 787 C C . PRO A 1 106 ? -15.945 12.314 4.669 1.00 94.31 106 PRO A C 1
ATOM 789 O O . PRO A 1 106 ? -14.893 12.442 5.291 1.00 94.31 106 PRO A O 1
ATOM 792 N N . LYS A 1 107 ? -16.488 13.325 3.979 1.00 94.06 107 LYS A N 1
ATOM 793 C CA . LYS A 1 107 ? -15.825 14.625 3.833 1.00 94.06 107 LYS A CA 1
ATOM 794 C C . LYS A 1 107 ? -16.006 15.478 5.083 1.00 94.06 107 LYS A C 1
ATOM 796 O O . LYS A 1 107 ? -15.042 16.083 5.538 1.00 94.06 107 LYS A O 1
ATOM 801 N N . ALA A 1 108 ? -17.208 15.499 5.661 1.00 94.94 108 ALA A N 1
ATOM 802 C CA . ALA A 1 108 ? -17.419 16.143 6.957 1.00 94.94 108 ALA A CA 1
ATOM 803 C C . ALA A 1 108 ? -16.637 15.425 8.072 1.00 94.94 108 ALA A C 1
ATOM 805 O O . ALA A 1 108 ? -16.003 16.076 8.902 1.00 94.94 108 ALA A O 1
ATOM 806 N N . PHE A 1 109 ? -16.604 14.087 8.039 1.00 96.81 109 PHE A N 1
ATOM 807 C CA . PHE A 1 109 ? -15.902 13.277 9.036 1.00 96.81 109 PHE A CA 1
ATOM 808 C C . PHE A 1 109 ? -14.390 13.541 9.095 1.00 96.81 109 PHE A C 1
ATOM 810 O O . PHE A 1 109 ? -13.802 13.441 10.168 1.00 96.81 109 PHE A O 1
ATOM 817 N N . GLU A 1 110 ? -13.752 13.911 7.979 1.00 95.50 110 GLU A N 1
ATOM 818 C CA . GLU A 1 110 ? -12.322 14.254 7.952 1.00 95.50 110 GLU A CA 1
ATOM 819 C C . GLU A 1 110 ? -11.976 15.399 8.915 1.00 95.50 110 GLU A C 1
ATOM 821 O O . GLU A 1 110 ? -10.983 15.314 9.641 1.00 95.50 110 GLU A O 1
ATOM 826 N N . GLY A 1 111 ? -12.803 16.450 8.937 1.00 92.62 111 GLY A N 1
ATOM 827 C CA . GLY A 1 111 ? -12.607 17.609 9.809 1.00 92.62 111 GLY A CA 1
ATOM 828 C C . GLY A 1 111 ? -12.941 17.333 11.277 1.00 92.62 111 GLY A C 1
ATOM 829 O O . GLY A 1 111 ? -12.366 17.961 12.161 1.00 92.62 111 GLY A O 1
ATOM 830 N N . GLU A 1 112 ? -13.843 16.385 11.540 1.00 93.19 112 GLU A N 1
ATOM 831 C CA . GLU A 1 112 ? -14.270 15.986 12.890 1.00 93.19 112 GLU A CA 1
ATOM 832 C C . GLU A 1 112 ? -13.285 14.996 13.537 1.00 93.19 112 GLU A C 1
ATOM 834 O O . GLU A 1 112 ? -12.981 15.088 14.726 1.00 93.19 112 GLU A O 1
ATOM 839 N N . HIS A 1 113 ? -12.780 14.039 12.751 1.00 95.56 113 HIS A N 1
ATOM 840 C CA . HIS A 1 113 ? -12.053 12.865 13.233 1.00 95.56 113 HIS A CA 1
ATOM 841 C C . HIS A 1 113 ? -10.919 12.462 12.277 1.00 95.56 113 HIS A C 1
ATOM 843 O O . HIS A 1 113 ? -10.917 11.370 11.703 1.00 95.56 113 HIS A O 1
ATOM 849 N N . ARG A 1 114 ? -9.911 13.32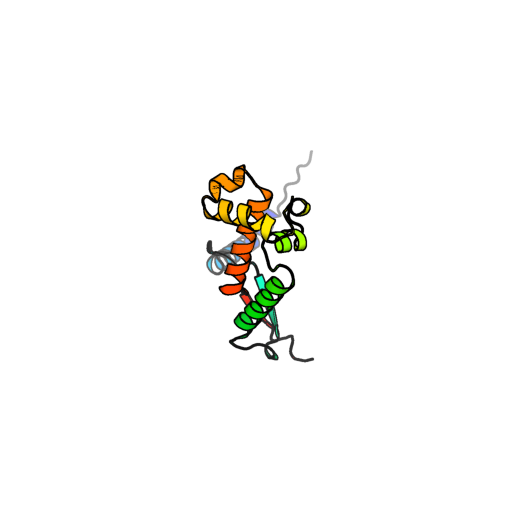9 12.123 1.00 96.06 114 ARG A N 1
ATOM 850 C CA . ARG A 1 114 ? -8.836 13.178 11.123 1.00 96.06 114 ARG A CA 1
ATOM 851 C C . ARG A 1 114 ? -8.124 11.819 11.135 1.00 96.06 114 ARG A C 1
ATOM 853 O O . ARG A 1 114 ? -7.902 11.249 10.064 1.00 96.06 114 ARG A O 1
ATOM 860 N N . ALA A 1 115 ? -7.764 11.308 12.316 1.00 97.31 115 ALA A N 1
ATOM 861 C CA . ALA A 1 115 ? -7.065 10.026 12.458 1.00 97.31 115 ALA A CA 1
ATOM 862 C C . ALA A 1 115 ? -7.962 8.839 12.063 1.00 97.31 115 ALA A C 1
ATOM 864 O O . ALA A 1 115 ? -7.549 7.975 11.289 1.00 97.31 115 ALA A O 1
ATOM 865 N N . ALA A 1 116 ? -9.218 8.831 12.525 1.00 97.75 116 ALA A N 1
ATOM 866 C CA . ALA A 1 116 ? -10.178 7.776 12.198 1.00 97.75 116 ALA A CA 1
ATOM 867 C C . ALA A 1 116 ? -10.538 7.794 10.707 1.00 97.75 116 ALA A C 1
ATOM 869 O O . ALA A 1 116 ? -10.614 6.741 10.076 1.00 97.75 116 ALA A O 1
ATOM 870 N N . TRP A 1 117 ? -10.705 8.987 10.128 1.00 98.06 117 TRP A N 1
ATOM 871 C CA . TRP A 1 117 ? -10.941 9.167 8.699 1.00 98.06 117 TRP A CA 1
ATOM 872 C C . TRP A 1 117 ? -9.801 8.586 7.867 1.00 98.06 117 TRP A C 1
ATOM 874 O O . TRP A 1 117 ? -10.047 7.852 6.907 1.00 98.06 117 TRP A O 1
ATOM 884 N N . LEU A 1 118 ? -8.553 8.887 8.246 1.00 97.94 118 LEU A N 1
ATOM 885 C CA . LEU A 1 118 ? -7.382 8.409 7.521 1.00 97.94 118 LEU A CA 1
ATOM 886 C C . LEU A 1 118 ? -7.291 6.885 7.601 1.00 97.94 118 LEU A C 1
ATOM 888 O O . LEU A 1 118 ? -7.097 6.243 6.573 1.00 97.94 118 LEU A O 1
ATOM 892 N N . ALA A 1 119 ? -7.483 6.315 8.793 1.00 98.25 119 ALA A N 1
ATOM 893 C CA . ALA A 1 119 ? -7.479 4.873 9.010 1.00 98.25 119 ALA A CA 1
ATOM 894 C C . ALA A 1 119 ? -8.523 4.160 8.136 1.00 98.25 119 ALA A C 1
ATOM 896 O O . ALA A 1 119 ? -8.172 3.251 7.388 1.00 98.25 119 ALA A O 1
ATOM 897 N N . LEU A 1 120 ? -9.784 4.608 8.170 1.00 98.31 120 LEU A N 1
ATOM 898 C CA . LEU A 1 120 ? -10.874 4.013 7.385 1.00 98.31 120 LEU A CA 1
ATOM 899 C C . LEU A 1 120 ? -10.625 4.136 5.881 1.00 98.31 120 LEU A C 1
ATOM 901 O O . LEU A 1 120 ? -10.693 3.146 5.155 1.00 98.31 120 LEU A O 1
ATOM 905 N N . THR A 1 121 ? -10.249 5.331 5.426 1.00 98.12 121 THR A N 1
ATOM 906 C CA . THR A 1 121 ? -9.997 5.605 4.007 1.00 98.12 121 THR A CA 1
ATOM 907 C C . THR A 1 121 ? -8.828 4.783 3.466 1.00 98.12 121 THR A C 1
ATOM 909 O O . THR A 1 121 ? -8.906 4.234 2.365 1.00 98.12 121 THR A O 1
ATOM 912 N N . VAL A 1 122 ? -7.718 4.709 4.207 1.00 97.94 122 VAL A N 1
ATOM 913 C CA . VAL A 1 122 ? -6.538 3.949 3.779 1.00 97.94 122 VAL A CA 1
ATOM 914 C C . VAL A 1 122 ? -6.833 2.456 3.814 1.00 97.94 122 VAL A C 1
ATOM 916 O O . VAL A 1 122 ? -6.520 1.779 2.841 1.00 97.94 122 VAL A O 1
ATOM 919 N N . TYR A 1 123 ? -7.478 1.952 4.866 1.00 98.38 123 TYR A N 1
ATOM 920 C CA . TYR A 1 123 ? -7.820 0.536 4.977 1.00 98.38 123 TYR A CA 1
ATOM 921 C C . TYR A 1 123 ? -8.702 0.059 3.814 1.00 98.38 123 TYR A C 1
ATOM 923 O O . TYR A 1 123 ? -8.372 -0.933 3.162 1.00 98.38 123 TYR A O 1
ATOM 931 N N . GLU A 1 124 ? -9.762 0.804 3.476 1.00 97.94 124 GLU A N 1
ATOM 932 C CA . GLU A 1 124 ? -10.620 0.489 2.325 1.00 97.94 124 GLU A CA 1
ATOM 933 C C . GLU A 1 124 ? -9.830 0.475 1.008 1.00 97.94 124 GLU A C 1
ATOM 935 O O . GLU A 1 124 ? -9.986 -0.435 0.191 1.00 97.94 124 GLU A O 1
ATOM 940 N N . ARG A 1 125 ? -8.932 1.449 0.802 1.00 97.31 125 ARG A N 1
ATOM 941 C CA . ARG A 1 125 ? -8.091 1.518 -0.404 1.00 97.31 125 ARG A CA 1
ATOM 942 C C . ARG A 1 125 ? -7.072 0.386 -0.474 1.00 97.31 125 ARG A C 1
ATOM 944 O O . ARG A 1 125 ? -6.872 -0.158 -1.557 1.00 97.31 125 ARG A O 1
ATOM 951 N N . VAL A 1 126 ? -6.444 0.030 0.647 1.00 97.38 126 VAL A N 1
ATOM 952 C CA . VAL A 1 126 ? -5.485 -1.080 0.740 1.00 97.38 126 VAL A CA 1
ATOM 953 C C . VAL A 1 126 ? -6.186 -2.390 0.415 1.00 97.38 126 VAL A C 1
ATOM 955 O O . VAL A 1 126 ? -5.743 -3.098 -0.486 1.00 97.38 126 VAL A O 1
ATOM 958 N N . ARG A 1 127 ? -7.320 -2.682 1.062 1.00 97.88 127 ARG A N 1
ATOM 959 C CA . ARG A 1 127 ? -8.083 -3.907 0.794 1.00 97.88 127 ARG A CA 1
ATOM 960 C C . ARG A 1 127 ? -8.499 -3.992 -0.676 1.00 97.88 127 ARG A C 1
ATOM 962 O O . ARG A 1 127 ? -8.193 -4.975 -1.345 1.00 97.88 127 ARG A O 1
ATOM 969 N N . ALA A 1 128 ? -9.072 -2.916 -1.216 1.00 97.25 128 ALA A N 1
ATOM 970 C CA . ALA A 1 128 ? -9.488 -2.859 -2.615 1.00 97.25 128 ALA A CA 1
ATOM 971 C C . ALA A 1 128 ? -8.310 -2.988 -3.604 1.00 97.25 128 ALA A C 1
ATOM 973 O O . ALA A 1 128 ? -8.480 -3.489 -4.718 1.00 97.25 128 ALA A O 1
ATOM 974 N N . LYS A 1 129 ? -7.110 -2.531 -3.219 1.00 95.19 129 LYS A N 1
ATOM 975 C CA . LYS A 1 129 ? -5.889 -2.702 -4.013 1.00 95.19 129 LYS A CA 1
ATOM 976 C C . LYS A 1 129 ? -5.442 -4.158 -4.031 1.00 95.19 129 LYS A C 1
ATOM 978 O O . LYS A 1 129 ? -5.181 -4.678 -5.111 1.00 95.19 129 LYS A O 1
ATOM 983 N N . LEU A 1 130 ? -5.405 -4.811 -2.871 1.00 96.31 130 LEU A N 1
ATOM 984 C CA . LEU A 1 130 ? -5.041 -6.223 -2.756 1.00 96.31 130 LEU A CA 1
ATOM 985 C C . LEU A 1 130 ? -6.030 -7.140 -3.495 1.00 96.31 130 LEU A C 1
ATOM 987 O O . LEU A 1 130 ? -5.622 -8.143 -4.072 1.00 96.31 130 LEU A O 1
ATOM 991 N N . GLU A 1 131 ? -7.315 -6.779 -3.533 1.00 95.88 131 GLU A N 1
ATOM 992 C CA . GLU A 1 131 ? -8.346 -7.535 -4.256 1.00 95.88 131 GLU A CA 1
ATOM 993 C C . GLU A 1 131 ? -8.217 -7.436 -5.782 1.00 95.88 131 GLU A C 1
ATOM 995 O O . GLU A 1 131 ? -8.408 -8.433 -6.476 1.00 95.88 131 GLU A O 1
ATOM 1000 N N . ARG A 1 132 ? -7.914 -6.247 -6.324 1.00 93.81 132 ARG A N 1
ATOM 1001 C CA . ARG A 1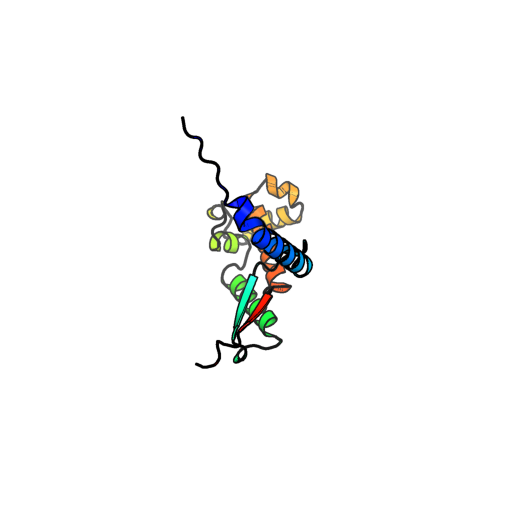 132 ? -7.897 -6.030 -7.783 1.00 93.81 132 ARG A CA 1
ATOM 1002 C C . ARG A 1 132 ? -6.524 -6.184 -8.422 1.00 93.81 132 ARG A C 1
ATOM 1004 O O . ARG A 1 132 ? -6.433 -6.614 -9.565 1.00 93.81 132 ARG A O 1
ATOM 1011 N N . GLU A 1 133 ? -5.477 -5.751 -7.732 1.00 93.31 133 GLU A N 1
ATOM 1012 C CA . GLU A 1 133 ? -4.158 -5.525 -8.324 1.00 93.31 133 GLU A CA 1
ATOM 1013 C C . GLU A 1 133 ? -3.076 -5.580 -7.228 1.00 93.31 133 GLU A C 1
ATOM 1015 O O . GLU A 1 133 ? -2.363 -4.608 -6.986 1.00 93.31 133 GLU A O 1
ATOM 1020 N N . ALA A 1 134 ? -2.977 -6.696 -6.498 1.00 93.88 134 ALA A N 1
ATOM 1021 C CA . ALA A 1 134 ? -1.966 -6.851 -5.444 1.00 93.88 134 ALA A CA 1
ATOM 1022 C C . ALA A 1 134 ? -0.526 -6.778 -5.980 1.00 93.88 134 ALA A C 1
ATOM 1024 O O . ALA A 1 134 ? 0.362 -6.275 -5.298 1.00 93.88 134 ALA A O 1
ATOM 1025 N N . VAL A 1 135 ? -0.315 -7.270 -7.205 1.00 93.75 135 VAL A N 1
ATOM 1026 C CA . VAL A 1 135 ? 0.958 -7.226 -7.930 1.00 93.75 135 VAL A CA 1
ATOM 1027 C C . VAL A 1 135 ? 0.728 -6.432 -9.208 1.00 93.75 135 VAL A C 1
ATOM 1029 O O . VAL A 1 135 ? -0.151 -6.783 -9.991 1.00 93.75 135 VAL A O 1
ATOM 1032 N N . GLU A 1 136 ? 1.484 -5.353 -9.391 1.00 92.75 136 GLU A N 1
ATOM 1033 C CA . GLU A 1 136 ? 1.322 -4.429 -10.526 1.00 92.75 136 GLU A CA 1
ATOM 1034 C C . GLU A 1 136 ? 2.295 -4.750 -11.657 1.00 92.75 136 GLU A C 1
ATOM 1036 O O . GLU A 1 136 ? 1.996 -4.542 -12.828 1.00 92.75 136 GLU A O 1
ATOM 1041 N N . ASP A 1 137 ? 3.459 -5.275 -11.287 1.00 92.44 137 ASP A N 1
ATOM 1042 C CA . ASP A 1 137 ? 4.525 -5.666 -12.194 1.00 92.44 137 ASP A CA 1
ATOM 1043 C C . ASP A 1 137 ? 5.201 -6.919 -11.627 1.00 92.44 137 ASP A C 1
ATOM 1045 O O . ASP A 1 137 ? 5.668 -6.930 -10.487 1.00 92.44 137 ASP A O 1
ATOM 1049 N N . MET A 1 138 ? 5.206 -8.005 -12.396 1.00 91.38 138 MET A N 1
ATOM 1050 C CA . MET A 1 138 ? 5.890 -9.239 -12.022 1.00 91.38 138 MET A CA 1
ATOM 1051 C C . MET A 1 138 ? 6.972 -9.521 -13.050 1.00 91.38 138 MET A C 1
ATOM 1053 O O . MET A 1 138 ? 6.688 -9.863 -14.198 1.00 91.38 138 MET A O 1
ATOM 1057 N N . ARG A 1 139 ? 8.218 -9.390 -12.610 1.00 92.50 139 ARG A N 1
ATOM 1058 C CA . ARG A 1 139 ? 9.405 -9.577 -13.431 1.00 92.50 139 ARG A CA 1
ATOM 1059 C C . ARG A 1 139 ? 9.933 -10.981 -13.225 1.00 92.50 139 ARG A C 1
ATOM 1061 O O . ARG A 1 139 ? 10.196 -11.408 -12.102 1.00 92.50 139 ARG A O 1
ATOM 1068 N N . ILE A 1 140 ? 10.043 -11.696 -14.334 1.00 90.94 140 ILE A N 1
ATOM 1069 C CA . ILE A 1 140 ? 10.541 -13.062 -14.349 1.00 90.94 140 ILE A CA 1
ATOM 1070 C C . ILE A 1 140 ? 12.045 -13.004 -14.558 1.00 90.94 140 ILE A C 1
ATOM 1072 O O . ILE A 1 140 ? 12.510 -12.490 -15.576 1.00 90.94 140 ILE A O 1
ATOM 1076 N N . ASP A 1 141 ? 12.775 -13.539 -13.592 1.00 88.31 141 ASP A N 1
ATOM 1077 C CA . ASP A 1 141 ? 14.219 -13.679 -13.663 1.00 88.31 141 ASP A CA 1
ATOM 1078 C C . ASP A 1 141 ? 14.582 -15.072 -14.202 1.00 88.31 141 ASP A C 1
ATOM 1080 O O . ASP A 1 141 ? 14.122 -16.089 -13.683 1.00 88.31 141 ASP A O 1
ATOM 1084 N N . PHE A 1 142 ? 15.375 -15.128 -15.272 1.00 84.31 142 PHE A N 1
ATOM 1085 C CA . PHE A 1 142 ? 15.848 -16.378 -15.880 1.00 84.31 142 PHE A CA 1
ATOM 1086 C C . PHE A 1 142 ? 17.249 -16.781 -15.406 1.00 84.31 142 PHE A C 1
ATOM 1088 O O . PHE A 1 142 ? 17.680 -17.901 -15.685 1.00 84.31 142 PHE A O 1
ATOM 1095 N N . GLU A 1 143 ? 17.961 -15.893 -14.712 1.00 81.06 143 GLU A N 1
ATOM 1096 C CA . GLU A 1 143 ? 19.290 -16.169 -14.164 1.00 81.06 143 GLU A CA 1
ATOM 1097 C C . GLU A 1 143 ? 19.176 -16.915 -12.825 1.00 81.06 143 GLU A C 1
ATOM 1099 O O . GLU A 1 143 ? 19.977 -17.803 -12.522 1.00 81.06 143 GLU A O 1
ATOM 1104 N N . ASP A 1 144 ? 18.109 -16.633 -12.075 1.00 64.56 144 ASP A N 1
ATOM 1105 C CA . ASP A 1 144 ? 17.826 -17.178 -10.746 1.00 64.56 144 ASP A CA 1
ATOM 1106 C C . ASP A 1 144 ? 17.152 -18.568 -10.818 1.00 64.56 144 ASP A C 1
ATOM 1108 O O . ASP A 1 144 ? 16.031 -18.785 -10.355 1.00 64.56 144 ASP A O 1
ATOM 1112 N N . GLY A 1 145 ? 17.813 -19.523 -11.482 1.00 54.91 145 GLY A N 1
ATOM 1113 C CA . GLY A 1 145 ? 17.296 -20.882 -11.717 1.00 54.91 145 GLY A CA 1
ATOM 1114 C C . GLY A 1 145 ? 18.350 -21.990 -11.841 1.00 54.91 145 GLY A C 1
ATOM 1115 O O . GLY A 1 145 ? 17.984 -23.148 -12.038 1.00 54.91 145 GLY A O 1
ATOM 1116 N N . PHE A 1 146 ? 19.640 -21.663 -11.706 1.00 53.78 146 PHE A N 1
ATOM 1117 C CA . PHE A 1 146 ? 20.761 -22.617 -11.784 1.00 53.78 146 PHE A CA 1
ATOM 1118 C C . PHE A 1 146 ? 21.336 -23.024 -10.409 1.00 53.78 146 PHE A C 1
ATOM 1120 O O . PHE A 1 146 ? 22.496 -23.432 -10.331 1.00 53.78 146 PHE A O 1
ATOM 1127 N N . GLY A 1 147 ? 20.548 -22.897 -9.335 1.00 56.75 147 GLY A N 1
ATOM 1128 C CA . GLY A 1 147 ? 20.916 -23.314 -7.971 1.00 56.75 147 GLY A CA 1
ATOM 1129 C C . GLY A 1 147 ? 20.608 -24.774 -7.667 1.00 56.75 147 GLY A C 1
ATOM 1130 O O . GLY A 1 147 ? 19.507 -25.231 -8.049 1.00 56.75 147 GLY A O 1
#

Foldseek 3Di:
DDDDDDCVCVVCVVVVVVVVVVVVVVCVVDVDDDPDDDFPAEAEDAPVPDDPCPQVVVLVVVLVVCCVQPVDLLSVCVVVVHPPSVVDDDDPVRVVVLVVVCVVPLVVSCVVPVRSSCSRVVSVVVNVCSNPPVHPHYHYDHVPPPD